Protein AF-A0A0L7KMI4-F1 (afdb_monomer_lite)

Radius of gyration: 10.92 Å; chains: 1; bounding box: 20×26×23 Å

Structure (mmCIF, N/CA/C/O backbone):
data_AF-A0A0L7KMI4-F1
#
_entry.id   AF-A0A0L7KMI4-F1
#
loop_
_atom_site.group_PDB
_atom_site.id
_atom_site.type_symbol
_atom_site.label_atom_id
_atom_site.label_alt_id
_atom_site.label_comp_id
_atom_site.label_asym_id
_atom_site.label_entity_id
_atom_site.label_seq_id
_atom_site.pdbx_PDB_ins_code
_atom_site.Cartn_x
_atom_site.Cartn_y
_atom_site.Cartn_z
_atom_site.occupancy
_atom_site.B_iso_or_equiv
_atom_site.auth_seq_id
_atom_site.auth_comp_id
_atom_site.auth_asym_id
_atom_site.auth_atom_id
_atom_site.pdbx_PDB_model_num
ATOM 1 N N . LEU A 1 1 ? 9.964 5.971 -1.155 1.00 43.66 1 LEU A N 1
ATOM 2 C CA . LEU A 1 1 ? 9.439 4.585 -1.223 1.00 43.66 1 LEU A CA 1
ATOM 3 C C . LEU A 1 1 ? 7.984 4.485 -1.706 1.00 43.66 1 LEU A C 1
ATOM 5 O O . LEU A 1 1 ? 7.599 3.421 -2.164 1.00 43.66 1 LEU A O 1
ATOM 9 N N . ILE A 1 2 ? 7.182 5.554 -1.640 1.00 48.19 2 ILE A N 1
ATOM 10 C CA . ILE A 1 2 ? 5.774 5.540 -2.080 1.00 48.19 2 ILE A CA 1
ATOM 11 C C . ILE A 1 2 ? 5.579 5.683 -3.614 1.00 48.19 2 ILE A C 1
ATOM 13 O O . ILE A 1 2 ? 4.715 4.985 -4.133 1.00 48.19 2 ILE A O 1
ATOM 17 N N . PRO A 1 3 ? 6.382 6.457 -4.386 1.00 52.84 3 PRO A N 1
ATOM 18 C CA . PRO A 1 3 ? 6.080 6.690 -5.808 1.00 52.84 3 PRO A CA 1
ATOM 19 C C . PRO A 1 3 ? 6.204 5.431 -6.682 1.00 52.84 3 PRO A C 1
ATOM 21 O O . PRO A 1 3 ? 5.256 5.049 -7.361 1.00 52.84 3 PRO A O 1
ATOM 24 N N . GLU A 1 4 ? 7.340 4.725 -6.615 1.00 48.00 4 GLU A N 1
ATOM 25 C CA . GLU A 1 4 ? 7.542 3.512 -7.425 1.00 48.00 4 GLU A CA 1
ATOM 26 C C . GLU A 1 4 ? 6.662 2.346 -6.954 1.00 48.00 4 GLU A C 1
ATOM 28 O O . GLU A 1 4 ? 6.187 1.568 -7.776 1.00 48.00 4 GLU A O 1
ATOM 33 N N . GLY A 1 5 ? 6.425 2.205 -5.645 1.00 52.75 5 GLY A N 1
ATOM 34 C CA . GLY A 1 5 ? 5.647 1.092 -5.088 1.00 52.75 5 GLY A CA 1
ATOM 35 C C . GLY A 1 5 ? 4.182 1.097 -5.532 1.00 52.75 5 GLY A C 1
ATOM 36 O O . GLY A 1 5 ? 3.616 0.031 -5.755 1.00 52.75 5 GLY A O 1
ATOM 37 N N . VAL A 1 6 ? 3.612 2.290 -5.720 1.00 55.88 6 VAL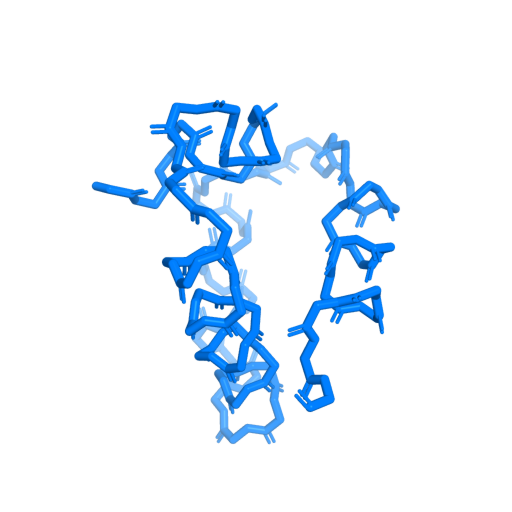 A N 1
ATOM 38 C CA . VAL A 1 6 ? 2.236 2.510 -6.188 1.00 55.88 6 VAL A CA 1
ATOM 39 C C . VAL A 1 6 ? 2.141 2.386 -7.714 1.00 55.88 6 VAL A C 1
ATOM 41 O O . VAL A 1 6 ? 1.187 1.808 -8.221 1.00 55.88 6 VAL A O 1
ATOM 44 N N . GLN A 1 7 ? 3.153 2.849 -8.455 1.00 55.38 7 GLN A N 1
ATOM 45 C CA . GLN A 1 7 ? 3.177 2.741 -9.920 1.00 55.38 7 GLN A CA 1
ATOM 46 C C . GLN A 1 7 ? 3.528 1.334 -10.429 1.00 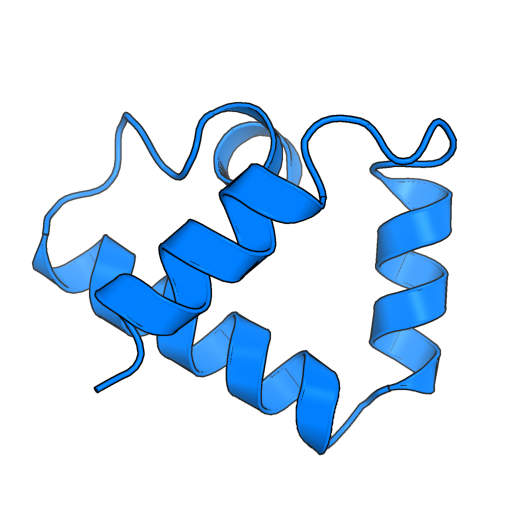55.38 7 GLN A C 1
ATOM 48 O O . GLN A 1 7 ? 3.101 0.963 -11.517 1.00 55.38 7 GLN A O 1
ATOM 53 N N . THR A 1 8 ? 4.293 0.551 -9.658 1.00 58.12 8 THR A N 1
ATOM 54 C CA . THR A 1 8 ? 4.809 -0.770 -10.075 1.00 58.12 8 THR A CA 1
ATOM 55 C C . THR A 1 8 ? 4.313 -1.935 -9.221 1.00 58.12 8 THR A C 1
ATOM 57 O O . THR A 1 8 ? 4.891 -3.019 -9.283 1.00 58.12 8 THR A O 1
ATOM 60 N N . VAL A 1 9 ? 3.287 -1.742 -8.382 1.00 61.66 9 VAL A N 1
ATOM 61 C CA . VAL A 1 9 ? 2.766 -2.805 -7.496 1.00 61.66 9 VAL A CA 1
ATOM 62 C C . VAL A 1 9 ? 3.893 -3.429 -6.650 1.00 61.66 9 VAL A C 1
ATOM 64 O O . VAL A 1 9 ? 4.017 -4.643 -6.473 1.00 61.66 9 VAL A O 1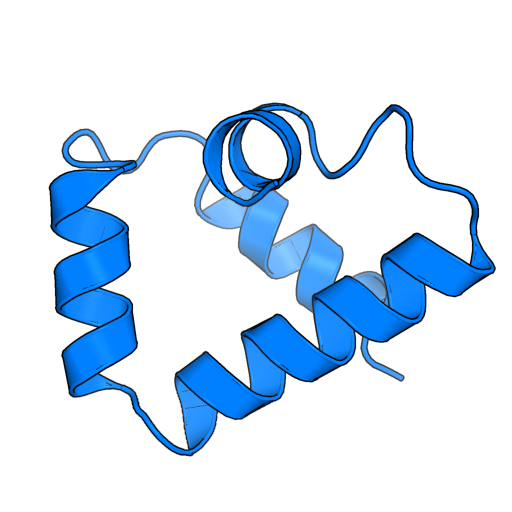
ATOM 67 N N . CYS A 1 10 ? 4.797 -2.577 -6.155 1.00 67.50 10 CYS A N 1
ATOM 68 C CA . CYS A 1 10 ? 5.945 -2.998 -5.356 1.00 67.50 10 CYS A CA 1
ATOM 69 C C . CYS A 1 10 ? 6.767 -4.113 -6.058 1.00 67.50 10 CYS A C 1
ATOM 71 O O . CYS A 1 10 ? 7.162 -5.084 -5.410 1.00 67.50 10 CYS A O 1
ATOM 73 N N . ALA A 1 11 ? 7.003 -4.033 -7.378 1.00 64.19 11 ALA A N 1
ATOM 74 C CA . ALA A 1 11 ? 7.649 -5.103 -8.160 1.00 64.19 11 ALA A CA 1
ATOM 75 C C . ALA A 1 11 ? 9.009 -5.552 -7.588 1.00 64.19 11 ALA A C 1
ATOM 77 O O . ALA A 1 11 ? 9.359 -6.728 -7.654 1.00 64.19 11 ALA A O 1
ATOM 78 N N . LYS A 1 12 ? 9.746 -4.624 -6.964 1.00 68.44 12 LYS A N 1
ATOM 79 C CA . LYS A 1 12 ? 11.050 -4.867 -6.319 1.00 68.44 12 LYS A CA 1
ATOM 80 C C . LYS A 1 12 ? 10.946 -5.330 -4.854 1.00 68.44 12 LYS A C 1
ATOM 82 O O . LYS A 1 12 ? 11.961 -5.565 -4.205 1.00 68.44 12 LYS A O 1
ATOM 87 N N . CYS A 1 13 ? 9.742 -5.429 -4.299 1.00 75.19 13 CYS A N 1
ATOM 88 C CA . CYS A 1 13 ? 9.525 -5.758 -2.895 1.00 75.19 13 CYS A CA 1
ATOM 89 C C . CYS A 1 13 ? 9.482 -7.267 -2.672 1.00 75.19 13 CYS A C 1
ATOM 91 O O . CYS A 1 13 ? 8.832 -8.009 -3.409 1.00 75.19 13 CYS A O 1
ATOM 93 N N . THR A 1 14 ? 10.109 -7.724 -1.589 1.00 80.38 14 THR A N 1
ATOM 94 C CA . THR A 1 14 ? 9.997 -9.120 -1.155 1.00 80.38 14 THR A CA 1
ATOM 95 C C . THR A 1 14 ? 8.561 -9.443 -0.715 1.00 80.38 14 THR A C 1
ATOM 97 O O . THR A 1 14 ? 7.838 -8.539 -0.281 1.00 80.38 14 THR A O 1
ATOM 100 N N . PRO A 1 15 ? 8.126 -10.719 -0.743 1.00 83.12 15 PRO A N 1
ATOM 101 C CA . PRO A 1 15 ? 6.759 -11.099 -0.366 1.00 83.12 15 PRO A CA 1
ATOM 102 C C . PRO A 1 15 ? 6.339 -10.605 1.027 1.00 83.12 15 PRO A C 1
ATOM 104 O O . PRO A 1 15 ? 5.220 -10.138 1.224 1.00 83.12 15 PRO A O 1
ATOM 107 N N . LYS A 1 16 ? 7.261 -10.626 2.001 1.00 82.44 16 LYS A N 1
ATOM 108 C CA . LYS A 1 16 ? 7.014 -10.094 3.353 1.00 82.44 16 LYS A CA 1
ATOM 109 C C . LYS A 1 16 ? 6.804 -8.578 3.359 1.00 8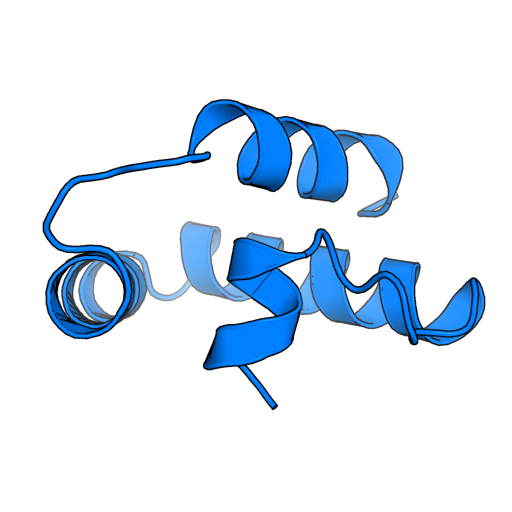2.44 16 LYS A C 1
ATOM 111 O O . LYS A 1 16 ? 5.987 -8.083 4.131 1.00 82.44 16 LYS A O 1
ATOM 116 N N . LEU A 1 17 ? 7.540 -7.842 2.525 1.00 80.69 17 LEU A N 1
ATOM 117 C CA . LEU A 1 17 ? 7.403 -6.392 2.424 1.00 80.69 17 LEU A CA 1
ATOM 118 C C . LEU A 1 17 ? 6.094 -6.012 1.729 1.00 80.69 17 LEU A C 1
ATOM 120 O O . LEU A 1 17 ? 5.421 -5.106 2.205 1.00 80.69 17 LEU A O 1
ATOM 124 N N . LYS A 1 18 ? 5.688 -6.754 0.688 1.00 83.50 18 LYS A N 1
ATOM 125 C CA . LYS A 1 18 ? 4.397 -6.561 0.008 1.00 83.50 18 LYS A CA 1
ATOM 126 C C . LYS A 1 18 ? 3.224 -6.620 0.988 1.00 83.50 18 LYS A C 1
ATOM 128 O O . LYS A 1 18 ? 2.445 -5.675 1.043 1.00 83.50 18 LYS A O 1
ATOM 133 N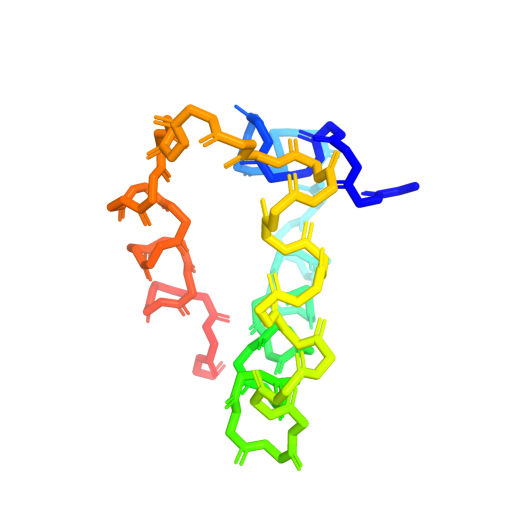 N . LYS A 1 19 ? 3.180 -7.642 1.851 1.00 86.62 19 LYS A N 1
ATOM 134 C CA . LYS A 1 19 ? 2.143 -7.758 2.892 1.00 86.62 19 LYS A CA 1
ATOM 135 C C . LYS A 1 19 ? 2.132 -6.585 3.871 1.00 86.62 19 LYS A C 1
ATOM 137 O O . LYS A 1 19 ? 1.081 -6.041 4.190 1.00 86.62 19 LYS A O 1
ATOM 142 N N . LYS A 1 20 ? 3.309 -6.160 4.345 1.00 83.94 20 LYS A N 1
ATOM 143 C CA . LYS A 1 20 ? 3.410 -5.010 5.259 1.00 83.94 20 LYS A CA 1
ATOM 144 C C . LYS A 1 20 ? 2.944 -3.717 4.597 1.00 83.94 20 LYS A C 1
ATOM 146 O O . LYS A 1 20 ? 2.201 -2.962 5.211 1.00 83.94 20 LYS A O 1
ATOM 151 N N . VAL A 1 21 ? 3.358 -3.480 3.354 1.00 83.88 21 VAL A N 1
ATOM 152 C CA . VAL A 1 21 ? 2.964 -2.298 2.582 1.00 83.88 21 VAL A CA 1
ATOM 153 C C . VAL A 1 21 ? 1.454 -2.293 2.343 1.00 83.88 21 VAL A C 1
ATOM 155 O O . VAL A 1 21 ? 0.821 -1.281 2.615 1.00 83.88 21 VAL A O 1
ATOM 158 N N . ALA A 1 22 ? 0.860 -3.420 1.943 1.00 86.38 22 ALA A N 1
ATOM 159 C CA . ALA A 1 22 ? -0.587 -3.542 1.764 1.00 86.38 22 ALA A CA 1
ATOM 160 C C . ALA A 1 22 ? -1.367 -3.240 3.055 1.00 86.38 22 ALA A C 1
ATOM 162 O O . ALA A 1 22 ? -2.306 -2.446 3.033 1.00 86.38 22 ALA A O 1
ATOM 163 N N . LYS A 1 23 ? -0.928 -3.782 4.202 1.00 87.81 23 LYS A N 1
ATOM 164 C CA . LYS A 1 23 ? -1.537 -3.491 5.513 1.00 87.81 23 LYS A CA 1
ATOM 165 C C . LYS A 1 23 ? -1.425 -2.019 5.903 1.00 87.81 23 LYS A C 1
ATOM 167 O O . LYS A 1 23 ? -2.398 -1.450 6.387 1.00 87.81 23 LYS A O 1
ATOM 172 N N . ILE A 1 24 ? -0.270 -1.393 5.671 1.00 86.56 24 ILE A N 1
ATOM 173 C CA . ILE A 1 24 ? -0.066 0.037 5.949 1.00 86.56 24 ILE A CA 1
ATOM 174 C C . ILE A 1 24 ? -0.971 0.888 5.056 1.00 86.56 24 ILE A C 1
ATOM 176 O O . ILE A 1 24 ? -1.630 1.791 5.558 1.00 86.56 24 ILE A O 1
ATOM 180 N N . ILE A 1 25 ? -1.046 0.591 3.756 1.00 84.50 25 ILE A N 1
ATOM 181 C CA . ILE A 1 25 ? -1.898 1.345 2.830 1.00 84.50 25 ILE A CA 1
ATOM 182 C C . ILE A 1 25 ? -3.372 1.205 3.225 1.00 84.50 25 ILE A C 1
ATOM 184 O O . ILE A 1 25 ? -4.057 2.218 3.336 1.00 84.50 25 ILE A O 1
ATOM 188 N N . LYS A 1 26 ? -3.843 -0.015 3.521 1.00 87.56 26 LYS A N 1
ATOM 189 C CA . LYS A 1 26 ? -5.208 -0.252 4.016 1.00 87.56 26 LYS A CA 1
ATOM 190 C C . LYS A 1 26 ? -5.483 0.535 5.297 1.00 87.56 26 LYS A C 1
ATOM 192 O O . LYS A 1 26 ? -6.498 1.212 5.392 1.00 87.56 26 LYS A O 1
ATOM 197 N N . ALA A 1 27 ? -4.551 0.506 6.250 1.00 89.44 27 ALA A N 1
ATOM 198 C CA . ALA A 1 27 ? -4.667 1.248 7.500 1.00 89.44 27 ALA A CA 1
ATOM 199 C C . ALA A 1 27 ? -4.767 2.765 7.270 1.00 89.44 27 ALA A C 1
ATOM 201 O O . ALA A 1 27 ? -5.615 3.401 7.891 1.00 89.44 27 ALA A O 1
ATOM 202 N N . ILE A 1 28 ? -3.957 3.329 6.367 1.00 86.56 28 ILE A N 1
ATOM 203 C CA . ILE A 1 28 ? -4.009 4.752 5.996 1.00 86.56 28 ILE A CA 1
ATOM 204 C C . ILE A 1 28 ? -5.351 5.077 5.332 1.00 86.56 28 ILE A C 1
ATOM 206 O O . ILE A 1 28 ? -5.990 6.039 5.731 1.00 86.56 28 ILE A O 1
ATOM 210 N N . GLN A 1 29 ? -5.837 4.253 4.400 1.00 85.00 29 GLN A N 1
ATOM 211 C CA . GLN A 1 29 ? -7.149 4.461 3.772 1.00 85.00 29 GLN A CA 1
ATOM 212 C C . GLN A 1 29 ? -8.300 4.465 4.786 1.00 85.00 29 GLN A C 1
ATOM 214 O O . GLN A 1 29 ? -9.228 5.257 4.653 1.00 85.00 29 GLN A O 1
ATOM 219 N N . THR A 1 30 ? -8.245 3.589 5.794 1.00 88.06 30 THR A N 1
ATOM 220 C CA . THR A 1 30 ? -9.319 3.461 6.791 1.00 88.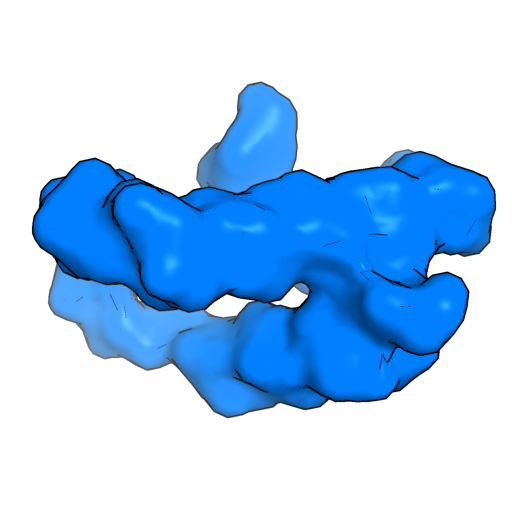06 30 THR A CA 1
ATOM 221 C C . THR A 1 30 ? -9.242 4.491 7.913 1.00 88.06 30 THR A C 1
ATOM 223 O O . THR A 1 30 ? -10.279 4.928 8.397 1.00 88.06 30 THR A O 1
ATOM 226 N N . GLN A 1 31 ? -8.035 4.846 8.360 1.00 92.25 31 GLN A N 1
ATOM 227 C CA . GLN A 1 31 ? -7.837 5.692 9.543 1.00 92.25 31 GLN A CA 1
ATOM 228 C C . GLN A 1 31 ? -7.545 7.149 9.182 1.00 92.25 31 GLN A C 1
ATOM 230 O O . GLN A 1 31 ? -7.855 8.031 9.972 1.00 92.25 31 GLN A O 1
ATOM 235 N N . LEU A 1 32 ? -6.955 7.391 8.009 1.00 91.56 32 LEU A N 1
ATOM 236 C CA . LEU A 1 32 ? -6.482 8.694 7.534 1.00 91.56 32 LEU A CA 1
ATOM 237 C C . LEU A 1 32 ? -6.963 8.949 6.086 1.00 91.56 32 LEU A C 1
ATOM 239 O O . LEU A 1 32 ? -6.155 9.074 5.156 1.00 91.56 32 LEU A O 1
ATOM 243 N N . PRO A 1 33 ? -8.290 8.947 5.844 1.00 89.31 33 PRO A N 1
ATOM 244 C CA . PRO A 1 33 ? -8.842 9.042 4.494 1.00 89.31 33 PRO A CA 1
ATOM 245 C C . PRO A 1 33 ? -8.555 10.396 3.831 1.00 89.31 33 PRO A C 1
ATOM 247 O O . PRO A 1 33 ? -8.422 10.459 2.610 1.00 89.31 33 PRO A O 1
ATOM 250 N N . GLU A 1 34 ? -8.442 11.474 4.606 1.00 90.44 34 GLU A N 1
ATOM 251 C CA . GLU A 1 34 ? -8.199 12.820 4.083 1.00 90.44 34 GLU A CA 1
ATOM 252 C C . GLU A 1 34 ? -6.755 12.955 3.575 1.00 90.44 34 GLU A C 1
ATOM 254 O O . GLU A 1 34 ? -6.510 13.379 2.443 1.00 90.44 34 GLU A O 1
ATOM 259 N N . GLU A 1 35 ? -5.794 12.456 4.351 1.00 87.25 35 GLU A N 1
ATOM 260 C CA . GLU A 1 35 ? -4.389 12.353 3.975 1.00 87.25 35 GLU A CA 1
ATOM 261 C C . GLU A 1 35 ? -4.200 11.405 2.791 1.00 87.25 35 GLU A C 1
ATOM 263 O O . GLU A 1 35 ? -3.421 11.700 1.883 1.00 87.25 35 GLU A O 1
ATOM 268 N N . TRP A 1 36 ? -4.949 10.297 2.740 1.00 85.06 36 TRP A N 1
ATOM 269 C CA . TRP A 1 36 ? -4.948 9.405 1.582 1.00 85.06 36 TRP A CA 1
ATOM 270 C C . TRP A 1 36 ? -5.373 10.131 0.301 1.00 85.06 36 TRP A C 1
ATOM 272 O O . TRP A 1 36 ? -4.733 9.963 -0.738 1.00 85.06 36 TRP A O 1
ATOM 282 N N . GLN A 1 37 ? -6.405 10.979 0.363 1.00 83.75 37 GLN A N 1
ATOM 283 C CA . GLN A 1 37 ? -6.843 11.781 -0.785 1.00 83.75 37 GLN A CA 1
ATOM 284 C C . GLN A 1 37 ? -5.780 12.798 -1.213 1.00 83.75 37 GLN A C 1
ATOM 286 O O . GLN A 1 37 ? -5.552 12.974 -2.412 1.00 83.75 37 GLN A O 1
ATOM 291 N N . ILE A 1 38 ? -5.104 13.445 -0.260 1.00 86.44 38 ILE A N 1
ATOM 292 C CA . ILE A 1 38 ? -4.006 14.381 -0.547 1.00 86.44 38 ILE A CA 1
ATOM 293 C C . ILE A 1 38 ? -2.851 13.648 -1.238 1.00 86.44 38 ILE A C 1
ATOM 295 O O . ILE A 1 38 ? -2.384 14.082 -2.291 1.00 86.44 38 ILE A O 1
ATOM 299 N N . LEU A 1 39 ? -2.437 12.496 -0.704 1.00 79.50 39 LEU A N 1
ATOM 300 C CA . LEU A 1 39 ? -1.390 11.661 -1.293 1.00 79.50 39 LEU A CA 1
ATOM 301 C C . LEU A 1 39 ? -1.782 11.166 -2.690 1.00 79.50 39 LEU A C 1
ATOM 303 O O . LEU A 1 39 ? -0.975 11.237 -3.616 1.00 79.50 39 LEU A O 1
ATOM 307 N N . ALA A 1 40 ? -3.024 10.714 -2.870 1.00 79.69 40 ALA A N 1
ATOM 308 C CA . ALA A 1 40 ? -3.529 10.272 -4.163 1.00 79.69 40 ALA A CA 1
ATOM 309 C C . ALA A 1 40 ? -3.503 11.409 -5.193 1.00 79.69 40 ALA A C 1
ATOM 311 O O . ALA A 1 40 ? -3.048 11.197 -6.311 1.00 79.69 40 ALA A O 1
ATOM 312 N N . LYS A 1 41 ? -3.910 12.628 -4.820 1.00 81.81 41 LYS A N 1
ATOM 313 C CA . LYS A 1 41 ? -3.850 13.798 -5.710 1.00 81.81 41 LYS A CA 1
ATOM 314 C C . LYS A 1 41 ? -2.418 14.225 -6.028 1.00 81.81 41 LYS A C 1
ATOM 316 O O . LYS A 1 41 ? -2.141 14.597 -7.161 1.00 81.81 41 LYS A O 1
ATOM 321 N N . GLN A 1 42 ? -1.510 14.163 -5.055 1.00 81.62 42 GLN A N 1
ATOM 322 C CA . GLN A 1 42 ? -0.123 14.593 -5.235 1.00 81.62 42 GLN A CA 1
ATOM 323 C C . GLN A 1 42 ? 0.695 13.608 -6.081 1.00 81.62 42 GLN A C 1
ATOM 325 O O . GLN A 1 42 ? 1.512 14.027 -6.897 1.00 81.62 42 GLN A O 1
ATOM 330 N N . TYR A 1 43 ? 0.490 12.303 -5.886 1.00 73.31 43 TYR A N 1
ATOM 331 C CA . TYR A 1 43 ? 1.315 11.259 -6.503 1.00 73.31 43 TYR A CA 1
ATOM 332 C C . TYR A 1 43 ? 0.628 10.518 -7.654 1.00 73.31 43 TYR A C 1
ATOM 334 O O . TYR A 1 43 ? 1.308 9.883 -8.457 1.00 73.31 43 TYR A O 1
ATOM 342 N N . ASN A 1 44 ? -0.699 10.592 -7.750 1.00 72.38 44 ASN A N 1
ATOM 343 C CA . ASN A 1 44 ? -1.487 9.983 -8.817 1.00 72.38 44 ASN A CA 1
ATOM 344 C C . ASN A 1 44 ? -2.665 10.886 -9.253 1.00 72.38 44 ASN A C 1
ATOM 346 O O . ASN A 1 44 ? -3.826 10.464 -9.189 1.00 72.38 44 ASN A O 1
ATOM 350 N N . PRO A 1 45 ? -2.396 12.130 -9.700 1.00 73.31 45 PRO A N 1
ATOM 351 C CA . PRO A 1 45 ? -3.440 13.086 -10.080 1.00 73.31 45 PRO A CA 1
ATOM 352 C C . PRO A 1 45 ? -4.327 12.581 -11.228 1.00 73.31 45 PRO A C 1
ATOM 354 O O . PRO A 1 45 ? -5.520 12.866 -11.253 1.00 73.31 45 PRO A O 1
ATOM 357 N N . GLU A 1 46 ? -3.765 11.790 -12.147 1.00 74.69 46 GLU A N 1
ATOM 358 C CA . GLU A 1 46 ? -4.491 11.177 -13.269 1.00 74.69 46 GLU A CA 1
ATOM 359 C C . GLU A 1 46 ? -5.289 9.924 -12.860 1.00 74.69 46 GLU A C 1
ATOM 361 O O . GLU A 1 46 ? -6.054 9.388 -13.655 1.00 74.69 46 GLU A O 1
ATOM 366 N N . GLY A 1 47 ? -5.111 9.432 -11.629 1.00 69.25 47 GLY A N 1
ATOM 367 C CA . GLY A 1 47 ? -5.807 8.254 -11.118 1.00 69.25 47 GLY A CA 1
ATOM 368 C C . GLY A 1 47 ? -5.458 6.942 -11.824 1.00 69.25 47 GLY A C 1
ATOM 369 O O . GLY A 1 47 ? -6.249 6.002 -11.768 1.00 69.25 47 GLY A O 1
ATOM 370 N N . LYS A 1 48 ? -4.291 6.857 -12.467 1.00 69.56 48 LYS A N 1
ATOM 371 C CA . LYS A 1 48 ? -3.825 5.651 -13.163 1.00 69.56 48 LYS A CA 1
ATOM 372 C C . LYS A 1 48 ? -3.567 4.519 -12.162 1.00 69.56 48 LYS A C 1
ATOM 374 O O . LYS A 1 48 ? -3.113 4.768 -11.048 1.00 69.56 48 LYS A O 1
ATOM 379 N N . ASN A 1 49 ? -3.855 3.279 -12.552 1.00 71.00 49 ASN A N 1
ATOM 380 C CA . ASN A 1 49 ? -3.585 2.060 -11.771 1.00 71.00 49 ASN A CA 1
ATOM 381 C C . ASN A 1 49 ? -4.299 1.987 -10.402 1.00 71.00 49 ASN A C 1
ATOM 383 O O . ASN A 1 49 ? -3.871 1.240 -9.524 1.00 71.00 49 ASN A O 1
ATOM 387 N N . LYS A 1 50 ? -5.382 2.753 -10.184 1.00 74.06 50 LYS A N 1
ATOM 388 C CA . LYS A 1 50 ? -6.177 2.687 -8.938 1.00 74.06 50 LYS A CA 1
ATOM 389 C C . LYS A 1 50 ? -6.687 1.274 -8.655 1.00 74.06 50 LYS A C 1
ATOM 391 O O . LYS A 1 50 ? -6.576 0.811 -7.522 1.00 74.06 50 LYS A O 1
ATOM 396 N N . ASP A 1 51 ? -7.171 0.595 -9.688 1.00 79.31 51 ASP A N 1
ATOM 397 C CA . ASP A 1 51 ? -7.704 -0.762 -9.572 1.00 79.31 51 ASP A CA 1
ATOM 398 C C . ASP A 1 51 ? -6.598 -1.777 -9.249 1.00 79.31 51 ASP A C 1
ATOM 400 O O . ASP A 1 51 ? -6.794 -2.659 -8.417 1.00 79.31 51 ASP A O 1
ATOM 404 N N . ASP A 1 52 ? -5.398 -1.605 -9.814 1.00 78.00 52 ASP A N 1
ATOM 405 C CA . ASP A 1 52 ? -4.242 -2.462 -9.519 1.00 78.00 52 ASP A CA 1
ATOM 406 C C . ASP A 1 52 ? -3.747 -2.284 -8.080 1.00 78.00 52 ASP A C 1
ATOM 408 O O . ASP A 1 52 ? -3.372 -3.252 -7.419 1.00 78.00 52 ASP A O 1
ATOM 412 N N . ILE A 1 53 ? -3.764 -1.047 -7.572 1.00 78.19 53 ILE A N 1
ATOM 413 C CA . ILE A 1 53 ? -3.427 -0.742 -6.176 1.00 78.19 53 ILE A CA 1
ATOM 414 C C . ILE A 1 53 ? -4.455 -1.383 -5.247 1.00 78.19 53 ILE A C 1
ATOM 416 O O . ILE A 1 53 ? -4.071 -1.989 -4.248 1.00 78.19 53 ILE A O 1
ATOM 420 N N . GLN A 1 54 ? -5.745 -1.272 -5.574 1.00 81.94 54 GLN A N 1
ATOM 421 C CA . GLN A 1 54 ? -6.803 -1.874 -4.770 1.00 81.94 54 GLN A CA 1
ATOM 422 C C . GLN A 1 54 ? -6.672 -3.397 -4.747 1.00 81.94 54 GLN A C 1
ATOM 424 O O . GLN A 1 54 ? -6.618 -3.992 -3.674 1.00 81.94 54 GLN A O 1
ATOM 429 N N . LYS A 1 55 ? -6.479 -4.015 -5.914 1.00 84.56 55 LYS A N 1
ATOM 430 C CA . LYS A 1 55 ? -6.232 -5.451 -6.040 1.00 84.56 55 LYS A CA 1
ATOM 431 C C . LYS A 1 55 ? -4.996 -5.896 -5.256 1.00 84.56 55 LYS A C 1
ATOM 433 O O . LYS A 1 55 ? -5.046 -6.896 -4.549 1.00 84.56 55 LYS A O 1
ATOM 438 N N . PHE A 1 56 ? -3.902 -5.136 -5.310 1.00 84.44 56 PHE A N 1
ATOM 439 C CA . PHE A 1 56 ? -2.706 -5.414 -4.513 1.00 84.44 56 PHE A CA 1
ATOM 440 C C . PHE A 1 56 ? -2.993 -5.397 -3.011 1.00 84.44 56 PHE A C 1
ATOM 442 O O . PHE A 1 56 ? -2.495 -6.263 -2.289 1.00 84.44 56 PHE A O 1
ATOM 449 N N . ILE A 1 57 ? -3.766 -4.418 -2.536 1.00 85.44 57 ILE A N 1
ATOM 450 C CA . ILE A 1 57 ? -4.160 -4.333 -1.129 1.00 85.44 57 ILE A CA 1
ATOM 451 C C . ILE A 1 57 ? -4.992 -5.559 -0.759 1.00 85.44 57 ILE A C 1
ATOM 453 O O . ILE A 1 57 ? -4.661 -6.227 0.217 1.00 85.44 57 ILE A O 1
ATOM 457 N N . ASP A 1 58 ? -6.009 -5.884 -1.551 1.00 85.81 58 ASP A N 1
ATOM 458 C CA . ASP A 1 58 ? -6.922 -6.994 -1.276 1.00 85.81 58 ASP A CA 1
ATOM 459 C C . ASP A 1 58 ? -6.190 -8.346 -1.273 1.00 85.81 58 ASP A C 1
ATOM 461 O O . ASP A 1 58 ? -6.422 -9.168 -0.395 1.00 85.81 58 ASP A O 1
ATOM 465 N N . GLU A 1 59 ? -5.230 -8.552 -2.178 1.00 85.38 59 GLU A N 1
ATOM 466 C CA . GLU A 1 59 ? -4.441 -9.790 -2.264 1.00 85.38 59 GLU A CA 1
ATOM 467 C C . GLU A 1 59 ? -3.366 -9.934 -1.170 1.00 85.38 59 GLU A C 1
ATOM 469 O O . GLU A 1 59 ? -2.870 -11.037 -0.928 1.00 85.38 59 GLU A O 1
ATOM 474 N N . ASN A 1 60 ? -2.929 -8.834 -0.541 1.00 81.75 60 ASN A N 1
ATOM 475 C CA . ASN A 1 60 ? -1.746 -8.840 0.332 1.00 81.75 60 ASN A CA 1
ATOM 476 C C . ASN A 1 60 ? -2.005 -8.337 1.764 1.00 81.75 60 ASN A C 1
ATOM 478 O O . ASN A 1 60 ? -1.102 -8.452 2.598 1.00 81.75 60 ASN A O 1
ATOM 482 N N . ALA A 1 61 ? -3.180 -7.777 2.073 1.00 76.88 61 ALA A N 1
ATOM 483 C CA . ALA A 1 61 ? -3.477 -7.175 3.377 1.00 76.88 61 ALA A CA 1
ATOM 484 C C . ALA A 1 61 ? -4.083 -8.130 4.427 1.00 76.88 61 ALA A C 1
ATOM 486 O O . ALA A 1 61 ? -4.377 -7.659 5.528 1.00 76.88 61 ALA A O 1
ATOM 487 N N . ASP A 1 62 ? -4.213 -9.430 4.139 1.00 63.97 62 ASP A N 1
ATOM 488 C CA . ASP A 1 62 ? -4.597 -10.471 5.116 1.00 63.97 62 ASP A CA 1
ATOM 489 C C . ASP A 1 62 ? -3.495 -10.772 6.153 1.00 63.97 62 ASP A C 1
ATOM 491 O O . ASP A 1 62 ? -2.286 -10.887 5.818 1.00 63.97 62 ASP A O 1
#

Organism: Operophtera brumata (NCBI:txid104452)

pLDDT: mean 76.94, std 11.99, range [43.66, 92.25]

InterPro domains:
  IPR005055 Insect odorant-binding protein A10/Ejaculatory bulb-specific protein 3 [PF03392] (2-49)
  IPR005055 Insect odorant-binding protein A10/Ejaculatory bulb-specific protein 3 [PTHR11257] (2-57)
  IPR036682 Insect odorant-binding protein A10/Ejaculatory bulb-specific protein 3 superfamily [G3DSA:1.10.2080.10] (1-61)
  IPR036682 Insect odorant-binding protein A10/Ejaculatory bulb-specific protein 3 superfamily [SSF100910] (2-59)

Foldseek 3Di:
DPQCCQVPVPVVDDLVVLLVVLQVLVCCCVPPVVVVVVCCCVRPVVCPCVVVSVVSSVVRPD

Sequence (62 aa):
LIPEGVQTVCAKCTPKLKKKVAKIIKAIQTQLPEEWQILAKQYNPEGKNKDDIQKFIDENAD

Secondary structure (DSSP, 8-state):
-HHHHHHTTTTTS-HHHHHHHHHHHHHHHHH-HHHHHHHHHHH-TT-TTHHHHHHHHHHH--